Protein AF-A0A3D5SEE6-F1 (afdb_monomer_lite)

pLDDT: mean 94.97, std 5.12, range [56.97, 98.62]

Sequence (106 aa):
SLAEPMKAAISRLQIPIIKVAMQDASFFSEQAHPARRLLNEMTTAALGWIAEDNYQNDSLYQCVCATVERVSNEFVDDTQLFSNVLADFISFVDYEKKRADLREKR

Foldseek 3Di:
DFDPLLVVLLVLCPVLLVVCVVQPVVSVVPPVQLSVLQSVLSVVLRVPPDDDPPCVPPPSSVLSNVLSVCSNPVPDRDSVSSVVSSVVNVVSSVVVVVVVVVVVVD

Structure (mmCIF, N/CA/C/O backbone):
data_AF-A0A3D5SEE6-F1
#
_entry.id   AF-A0A3D5SEE6-F1
#
loop_
_atom_site.group_PDB
_atom_site.id
_atom_site.type_symbol
_atom_site.label_atom_id
_atom_site.label_alt_id
_atom_site.label_comp_id
_atom_site.label_asym_id
_atom_site.label_entity_id
_atom_site.label_seq_id
_atom_site.pdbx_PDB_ins_code
_atom_site.Cartn_x
_atom_site.Cartn_y
_atom_site.Cartn_z
_atom_site.occupancy
_atom_site.B_iso_or_equiv
_atom_site.auth_seq_id
_atom_site.auth_comp_id
_atom_site.auth_asym_id
_atom_site.auth_atom_id
_atom_site.pdbx_PDB_model_num
ATOM 1 N N . SER A 1 1 ? 13.218 -12.951 -1.397 1.00 86.56 1 SER A N 1
ATOM 2 C CA . SER A 1 1 ? 13.147 -11.781 -0.493 1.00 86.56 1 SER A CA 1
ATOM 3 C C . SER A 1 1 ? 12.717 -10.570 -1.303 1.00 86.56 1 SER A C 1
ATOM 5 O O . SER A 1 1 ? 12.793 -10.630 -2.523 1.00 86.56 1 SER A O 1
ATOM 7 N N . LEU A 1 2 ? 12.238 -9.505 -0.657 1.00 94.44 2 LEU A N 1
ATOM 8 C CA . LEU A 1 2 ? 11.949 -8.243 -1.349 1.00 94.44 2 LEU A CA 1
ATOM 9 C C . LEU A 1 2 ? 13.253 -7.549 -1.758 1.00 94.44 2 LEU A C 1
ATOM 11 O O . LEU A 1 2 ? 14.227 -7.601 -1.003 1.00 94.44 2 LEU A O 1
ATOM 15 N N . ALA A 1 3 ? 13.252 -6.872 -2.907 1.00 97.25 3 ALA A N 1
ATOM 16 C CA . ALA A 1 3 ? 14.326 -5.953 -3.271 1.00 97.25 3 ALA A CA 1
ATOM 17 C C . ALA A 1 3 ? 14.402 -4.787 -2.270 1.00 97.25 3 ALA A C 1
ATOM 19 O O . ALA A 1 3 ? 13.377 -4.331 -1.753 1.00 97.25 3 ALA A O 1
ATOM 20 N N . GLU A 1 4 ? 15.608 -4.279 -2.012 1.00 97.38 4 GLU A N 1
ATOM 21 C CA . GLU A 1 4 ? 15.832 -3.251 -0.986 1.00 97.38 4 GLU A CA 1
ATOM 22 C C . GLU A 1 4 ? 15.004 -1.963 -1.188 1.00 97.38 4 GLU A C 1
ATOM 24 O O . GLU A 1 4 ? 14.442 -1.493 -0.197 1.00 97.38 4 GLU A O 1
ATOM 29 N N . PRO A 1 5 ? 14.795 -1.426 -2.412 1.00 97.94 5 PRO A N 1
ATOM 30 C CA . PRO A 1 5 ? 13.925 -0.260 -2.599 1.00 97.94 5 PRO A CA 1
ATOM 31 C C . PRO A 1 5 ? 12.471 -0.507 -2.173 1.00 97.94 5 PRO A C 1
ATOM 33 O O . PRO A 1 5 ? 11.879 0.325 -1.482 1.00 97.94 5 PRO A O 1
ATOM 36 N N . MET A 1 6 ? 11.911 -1.668 -2.530 1.00 98.19 6 MET A N 1
ATOM 37 C CA . MET A 1 6 ? 10.548 -2.062 -2.152 1.00 98.19 6 MET A CA 1
ATOM 38 C C . MET A 1 6 ? 10.430 -2.272 -0.646 1.00 98.19 6 MET A C 1
ATOM 40 O O . MET A 1 6 ? 9.507 -1.774 -0.004 1.00 98.19 6 MET A O 1
ATOM 44 N N . LYS A 1 7 ? 11.405 -2.967 -0.057 1.00 98.00 7 LYS A N 1
ATOM 45 C CA . LYS A 1 7 ? 11.469 -3.203 1.385 1.00 98.00 7 LYS A CA 1
ATOM 46 C C . LYS A 1 7 ? 11.546 -1.891 2.167 1.00 98.00 7 LYS A C 1
ATOM 48 O O . LYS A 1 7 ? 10.814 -1.724 3.140 1.00 98.00 7 LYS A O 1
ATOM 53 N N . ALA A 1 8 ? 12.378 -0.948 1.722 1.00 97.81 8 ALA A N 1
ATOM 54 C CA . ALA A 1 8 ? 12.491 0.372 2.329 1.00 97.81 8 ALA A CA 1
ATOM 55 C C . ALA A 1 8 ? 11.175 1.159 2.223 1.00 97.81 8 ALA A C 1
ATOM 57 O O . ALA A 1 8 ? 10.747 1.751 3.212 1.00 97.81 8 ALA A O 1
ATOM 58 N N . ALA A 1 9 ? 10.495 1.120 1.071 1.00 97.88 9 ALA A N 1
ATOM 59 C CA . ALA A 1 9 ? 9.179 1.734 0.903 1.00 97.88 9 ALA A CA 1
ATOM 60 C C . ALA A 1 9 ? 8.148 1.152 1.877 1.00 97.88 9 ALA A C 1
ATOM 62 O O . ALA A 1 9 ? 7.605 1.884 2.701 1.00 97.88 9 ALA A O 1
ATOM 63 N N . ILE A 1 10 ? 7.957 -0.166 1.858 1.00 98.06 10 ILE A N 1
ATOM 64 C CA . ILE A 1 10 ? 6.943 -0.853 2.667 1.00 98.06 10 ILE A CA 1
ATOM 65 C C . ILE A 1 10 ? 7.227 -0.717 4.171 1.00 98.06 10 ILE A C 1
ATOM 67 O O . ILE A 1 10 ? 6.296 -0.559 4.959 1.00 98.06 10 ILE A O 1
ATOM 71 N N . SER A 1 11 ? 8.497 -0.701 4.596 1.00 97.25 11 SER A N 1
ATOM 72 C CA . SER A 1 11 ? 8.853 -0.564 6.019 1.00 97.25 11 SER A CA 1
ATOM 73 C C . SER A 1 11 ? 8.361 0.735 6.668 1.00 97.25 11 SER A C 1
ATOM 75 O O . SER A 1 11 ? 8.154 0.764 7.880 1.00 97.25 11 SER A O 1
ATOM 77 N N . ARG A 1 12 ? 8.091 1.787 5.883 1.00 96.75 12 ARG A N 1
ATOM 78 C CA . ARG A 1 12 ? 7.545 3.051 6.403 1.00 96.75 12 ARG A CA 1
ATOM 79 C C . ARG A 1 12 ? 6.123 2.898 6.951 1.00 96.75 12 ARG A C 1
ATOM 81 O O . ARG A 1 12 ? 5.727 3.680 7.807 1.00 96.75 12 ARG A O 1
ATOM 88 N N . LEU A 1 13 ? 5.392 1.851 6.553 1.00 96.94 13 LEU A N 1
ATOM 89 C CA . LEU A 1 13 ? 4.078 1.533 7.120 1.00 96.94 13 LEU A CA 1
ATOM 90 C C . LEU A 1 13 ? 4.140 0.986 8.548 1.00 96.94 13 LEU A C 1
ATOM 92 O O . LEU A 1 13 ? 3.103 0.945 9.199 1.00 96.94 13 LEU A O 1
ATOM 96 N N . GLN A 1 14 ? 5.303 0.586 9.074 1.00 96.06 14 GLN A N 1
ATOM 97 C CA . GLN A 1 14 ? 5.388 0.002 10.421 1.00 96.06 14 GLN A CA 1
ATOM 98 C C . GLN A 1 14 ? 4.766 0.904 11.494 1.00 96.06 14 GLN A C 1
ATOM 100 O O . GLN A 1 14 ? 3.990 0.423 12.316 1.00 96.06 14 GLN A O 1
ATOM 105 N N . ILE A 1 15 ? 5.055 2.209 11.455 1.00 95.19 15 ILE A N 1
ATOM 106 C CA . ILE A 1 15 ? 4.494 3.171 12.412 1.00 95.19 15 ILE A CA 1
ATOM 107 C C . ILE A 1 15 ? 2.964 3.286 12.241 1.00 95.19 15 ILE A C 1
ATOM 109 O O . ILE A 1 15 ? 2.262 3.055 13.229 1.00 95.19 15 ILE A O 1
ATOM 113 N N . PRO A 1 16 ? 2.411 3.552 11.035 1.00 95.88 16 PRO A N 1
ATOM 114 C CA . PRO A 1 16 ? 0.964 3.518 10.804 1.00 95.88 16 PRO A CA 1
ATOM 115 C C . PRO A 1 16 ? 0.276 2.216 11.235 1.00 95.88 16 PRO A C 1
ATOM 117 O O . PRO A 1 16 ? -0.798 2.261 11.828 1.00 95.88 16 PRO A O 1
ATOM 120 N N . ILE A 1 17 ? 0.895 1.059 10.980 1.00 95.62 17 ILE A N 1
ATOM 121 C CA . ILE A 1 17 ? 0.341 -0.254 11.335 1.00 95.62 17 ILE A CA 1
ATOM 122 C C . ILE A 1 17 ? 0.282 -0.445 12.853 1.00 95.62 17 ILE A C 1
ATOM 124 O O . ILE A 1 17 ? -0.729 -0.908 13.377 1.00 95.62 17 ILE A O 1
ATOM 128 N N . ILE A 1 18 ? 1.338 -0.070 13.578 1.00 95.75 18 ILE A N 1
ATOM 129 C CA . ILE A 1 18 ? 1.329 -0.126 15.046 1.00 95.75 18 ILE A CA 1
ATOM 130 C C . ILE A 1 18 ? 0.266 0.829 15.595 1.00 95.75 18 ILE A C 1
ATOM 132 O O . ILE A 1 18 ? -0.490 0.459 16.490 1.00 95.75 18 ILE A O 1
ATOM 136 N N . LYS A 1 19 ? 0.165 2.034 15.028 1.00 95.44 19 LYS A N 1
ATOM 137 C CA . LYS A 1 19 ? -0.814 3.035 15.453 1.00 95.44 19 LYS A CA 1
ATOM 138 C C . LYS A 1 19 ? -2.256 2.548 15.270 1.00 95.44 19 LYS A C 1
ATOM 140 O O . LYS A 1 19 ? -3.021 2.614 16.227 1.00 95.44 19 LYS A O 1
ATOM 145 N N . VAL A 1 20 ? -2.621 1.989 14.111 1.00 95.88 20 VAL A N 1
ATOM 146 C CA . VAL A 1 20 ? -3.977 1.438 13.914 1.00 95.88 20 VAL A CA 1
ATOM 147 C C . VAL A 1 20 ? -4.241 0.244 14.826 1.00 95.88 20 VAL A C 1
ATOM 149 O O . VAL A 1 20 ? -5.326 0.143 15.380 1.00 95.88 20 VAL A O 1
ATOM 152 N N . ALA A 1 21 ? -3.242 -0.608 15.078 1.00 94.81 21 ALA A N 1
ATOM 153 C CA . ALA A 1 21 ? -3.382 -1.718 16.018 1.00 94.81 21 ALA A CA 1
ATOM 154 C C . ALA A 1 21 ? -3.671 -1.251 17.457 1.00 94.81 21 ALA A C 1
ATOM 156 O O . ALA A 1 21 ? -4.318 -1.962 18.218 1.00 94.81 21 ALA A O 1
ATOM 157 N N . MET A 1 22 ? -3.203 -0.059 17.839 1.00 94.50 22 MET A N 1
ATOM 158 C CA . MET A 1 22 ? -3.504 0.545 19.140 1.00 94.50 22 MET A CA 1
ATOM 159 C C . MET A 1 22 ? -4.886 1.213 19.194 1.00 94.50 22 MET A C 1
ATOM 161 O O . MET A 1 22 ? -5.447 1.332 20.281 1.00 94.50 22 MET A O 1
ATOM 165 N N . GLN A 1 23 ? -5.410 1.678 18.057 1.00 93.38 23 GLN A N 1
ATOM 166 C CA . GLN A 1 23 ? -6.653 2.458 17.970 1.00 93.38 23 GLN A CA 1
ATOM 167 C C . GLN A 1 23 ? -7.880 1.606 17.617 1.00 93.38 23 GLN A C 1
ATOM 169 O O . GLN A 1 23 ? -8.989 1.929 18.034 1.00 93.38 23 GLN A O 1
ATOM 174 N N . ASP A 1 24 ? -7.686 0.513 16.881 1.00 94.06 24 ASP A N 1
ATOM 175 C CA . ASP A 1 24 ? -8.750 -0.343 16.372 1.00 94.06 24 ASP A CA 1
ATOM 176 C C . ASP A 1 24 ? -8.626 -1.761 16.938 1.00 94.06 24 ASP A C 1
ATOM 178 O O . ASP A 1 24 ? -7.763 -2.546 16.543 1.00 94.06 24 ASP A O 1
ATOM 182 N N . ALA A 1 25 ? -9.522 -2.119 17.860 1.00 91.69 25 ALA A N 1
ATOM 183 C CA . ALA A 1 25 ? -9.540 -3.452 18.459 1.00 91.69 25 ALA A CA 1
ATOM 184 C C . ALA A 1 25 ? -9.797 -4.564 17.424 1.00 91.69 25 ALA A C 1
ATOM 186 O O . ALA A 1 25 ? -9.351 -5.701 17.618 1.00 91.69 25 ALA A O 1
ATOM 187 N N . SER A 1 26 ? -10.476 -4.243 16.314 1.00 94.06 26 SER A N 1
ATOM 188 C CA . SER A 1 26 ? -10.732 -5.193 15.230 1.00 94.06 26 SER A CA 1
ATOM 189 C C . SER A 1 26 ? -9.451 -5.593 14.495 1.00 94.06 26 SER A C 1
ATOM 191 O O . SER A 1 26 ? -9.384 -6.684 13.926 1.00 94.06 26 SER A O 1
ATOM 193 N N . PHE A 1 27 ? -8.378 -4.795 14.596 1.00 95.19 27 PHE A N 1
ATOM 194 C CA . PHE A 1 27 ? -7.075 -5.119 14.019 1.00 95.19 27 PHE A CA 1
ATOM 195 C C . PHE A 1 27 ? -6.579 -6.503 14.437 1.00 95.19 27 PHE A C 1
ATOM 197 O O . PHE A 1 27 ? -5.950 -7.189 13.634 1.00 95.19 27 PHE A O 1
ATOM 204 N N . PHE A 1 28 ? -6.851 -6.938 15.671 1.00 92.62 28 PHE A N 1
ATOM 205 C CA . PHE A 1 28 ? -6.419 -8.249 16.151 1.00 92.62 28 PHE A CA 1
ATOM 206 C C . PHE A 1 28 ? -7.429 -9.352 15.827 1.00 92.62 28 PHE A C 1
ATOM 208 O O . PHE A 1 28 ? -7.016 -10.436 15.405 1.00 92.62 28 PHE A O 1
ATOM 215 N N . SER A 1 29 ? -8.730 -9.083 15.959 1.00 93.56 29 SER A N 1
ATOM 216 C CA . SER A 1 29 ? -9.788 -10.089 15.798 1.00 93.56 29 SER A CA 1
ATOM 217 C C . SER A 1 29 ? -10.186 -10.354 14.341 1.00 93.56 29 SER A C 1
ATOM 219 O O . SER A 1 29 ? -10.469 -11.498 13.989 1.00 93.56 29 SER A O 1
ATOM 221 N N . GLU A 1 30 ? -10.165 -9.350 13.464 1.00 94.00 30 GLU A N 1
ATOM 222 C CA . GLU A 1 30 ? -10.614 -9.478 12.074 1.00 94.00 30 GLU A CA 1
ATOM 223 C C . GLU A 1 30 ? -9.475 -9.865 11.141 1.00 94.00 30 GLU A C 1
ATOM 225 O O . GLU A 1 30 ? -8.722 -9.007 10.676 1.00 94.00 30 GLU A O 1
ATOM 230 N N . GLN A 1 31 ? -9.330 -11.152 10.822 1.00 87.38 31 GLN A N 1
ATOM 231 C CA . GLN A 1 31 ? -8.222 -11.649 9.989 1.00 87.38 31 GLN A CA 1
ATOM 232 C C . GLN A 1 31 ? -8.063 -10.896 8.650 1.00 87.38 31 GLN A C 1
ATOM 234 O O . GLN A 1 31 ? -6.947 -10.751 8.153 1.00 87.38 31 GLN A O 1
ATOM 239 N N . ALA A 1 32 ? -9.162 -10.361 8.111 1.00 94.00 32 ALA A N 1
ATOM 240 C CA . ALA A 1 32 ? -9.217 -9.568 6.886 1.00 94.00 32 ALA A CA 1
ATOM 241 C C . ALA A 1 32 ? -9.147 -8.039 7.106 1.00 94.00 32 ALA A C 1
ATOM 243 O O . ALA A 1 32 ? -9.532 -7.289 6.208 1.00 94.00 32 ALA A O 1
ATOM 244 N N . HIS A 1 33 ? -8.647 -7.568 8.254 1.00 97.69 33 HIS A N 1
ATOM 245 C CA . HIS A 1 33 ? -8.545 -6.140 8.564 1.00 97.69 33 HIS A CA 1
ATOM 246 C C . HIS A 1 33 ? -7.816 -5.370 7.439 1.00 97.69 33 HIS A C 1
ATOM 248 O O . HIS A 1 33 ? -6.714 -5.786 7.046 1.00 97.69 33 HIS A O 1
ATOM 254 N N . PRO A 1 34 ? -8.358 -4.240 6.943 1.00 97.31 34 PRO A N 1
ATOM 255 C CA . PRO A 1 34 ? -7.829 -3.524 5.778 1.00 97.31 34 PRO A CA 1
ATOM 256 C C . PRO A 1 34 ? -6.338 -3.187 5.866 1.00 97.31 34 PRO A C 1
ATOM 258 O O . PRO A 1 34 ? -5.602 -3.395 4.907 1.00 97.31 34 PRO A O 1
ATOM 261 N N . ALA A 1 35 ? -5.857 -2.763 7.039 1.00 96.81 35 ALA A N 1
ATOM 262 C CA . ALA A 1 35 ? -4.442 -2.451 7.245 1.00 96.81 35 ALA A CA 1
ATOM 263 C C . ALA A 1 35 ? -3.515 -3.675 7.084 1.00 96.81 35 ALA A C 1
ATOM 265 O O . ALA A 1 35 ? -2.456 -3.579 6.464 1.00 96.81 35 ALA A O 1
ATOM 266 N N . ARG A 1 36 ? -3.929 -4.847 7.596 1.00 97.12 36 ARG A N 1
ATOM 267 C CA . ARG A 1 36 ? -3.170 -6.102 7.444 1.00 97.12 36 ARG A CA 1
ATOM 268 C C . ARG A 1 36 ? -3.182 -6.566 5.995 1.00 97.12 36 ARG A C 1
ATOM 270 O O . ARG A 1 36 ? -2.153 -6.979 5.466 1.00 97.12 36 ARG A O 1
ATOM 277 N N . ARG A 1 37 ? -4.344 -6.457 5.346 1.00 97.75 37 ARG A N 1
ATOM 278 C CA . ARG A 1 37 ? -4.498 -6.783 3.929 1.00 97.75 37 ARG A CA 1
ATOM 279 C C . ARG A 1 37 ? -3.617 -5.902 3.054 1.00 97.75 37 ARG A C 1
ATOM 281 O O . ARG A 1 37 ? -2.884 -6.449 2.249 1.00 97.75 37 ARG A O 1
ATOM 288 N N . LEU A 1 38 ? -3.604 -4.586 3.260 1.00 98.06 38 LEU A N 1
ATOM 289 C CA . LEU A 1 38 ? -2.766 -3.664 2.488 1.00 98.06 38 LEU A CA 1
ATOM 290 C C . LEU A 1 38 ? -1.283 -4.048 2.538 1.00 98.06 38 LEU A C 1
ATOM 292 O O . LEU A 1 38 ? -0.644 -4.159 1.494 1.00 98.06 38 LEU A O 1
ATOM 296 N N . LEU A 1 39 ? -0.752 -4.316 3.735 1.00 97.06 39 LEU A N 1
ATOM 297 C CA . LEU A 1 39 ? 0.638 -4.748 3.901 1.00 97.06 39 LEU A CA 1
ATOM 298 C C . LEU A 1 39 ? 0.930 -6.064 3.156 1.00 97.06 39 LEU A C 1
ATOM 300 O O . LEU A 1 39 ? 1.971 -6.195 2.505 1.00 97.06 39 LEU A O 1
ATOM 304 N N . ASN A 1 40 ? 0.009 -7.027 3.236 1.00 96.7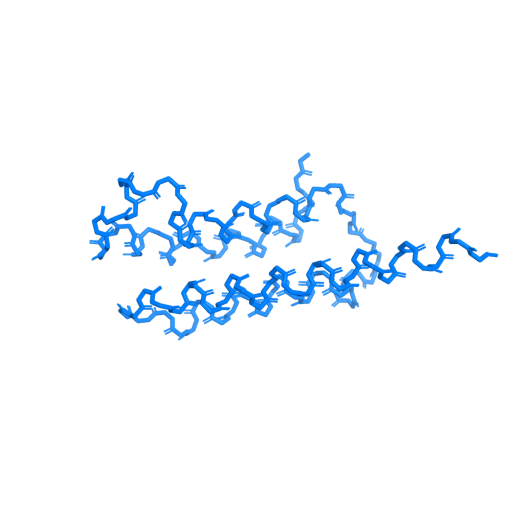5 40 ASN A N 1
ATOM 305 C CA . ASN A 1 40 ? 0.139 -8.319 2.564 1.00 96.75 40 ASN A CA 1
ATOM 306 C C . ASN A 1 40 ? 0.070 -8.187 1.038 1.00 96.75 40 ASN A C 1
ATOM 308 O O . ASN A 1 40 ? 0.894 -8.789 0.350 1.00 96.75 40 ASN A O 1
ATOM 312 N N . GLU A 1 41 ? -0.865 -7.395 0.510 1.00 97.81 41 GLU A N 1
ATOM 313 C CA . GLU A 1 41 ? -1.007 -7.159 -0.931 1.00 97.81 41 GLU A CA 1
ATOM 314 C C . GLU A 1 41 ? 0.230 -6.448 -1.494 1.00 97.81 41 GLU A C 1
ATOM 316 O O . GLU A 1 41 ? 0.777 -6.890 -2.502 1.00 97.81 41 GLU A O 1
ATOM 321 N N . MET A 1 42 ? 0.749 -5.416 -0.812 1.00 97.88 42 MET A N 1
ATOM 322 C CA . MET A 1 42 ? 1.997 -4.750 -1.216 1.00 97.88 42 MET A CA 1
ATOM 323 C C . MET A 1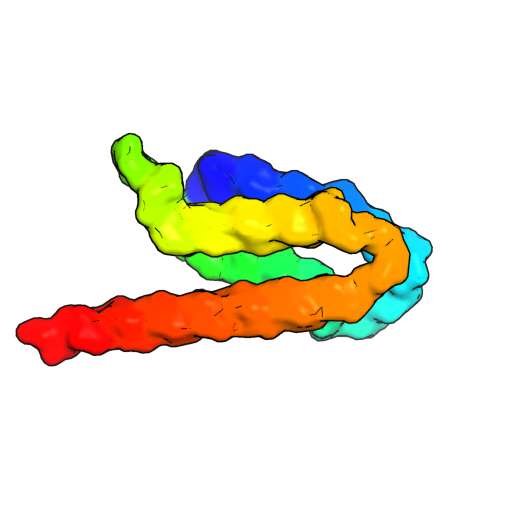 42 ? 3.184 -5.706 -1.223 1.00 97.88 42 MET A C 1
ATOM 325 O O . MET A 1 42 ? 3.962 -5.732 -2.175 1.00 97.88 42 MET A O 1
ATOM 329 N N . THR A 1 43 ? 3.323 -6.503 -0.161 1.00 97.12 43 THR A N 1
ATOM 330 C CA . THR A 1 43 ? 4.410 -7.479 -0.055 1.00 97.12 43 THR A CA 1
ATOM 331 C C . THR A 1 43 ? 4.312 -8.499 -1.180 1.00 97.12 43 THR A C 1
ATOM 333 O O . THR A 1 43 ? 5.313 -8.769 -1.832 1.00 97.12 43 THR A O 1
ATOM 336 N N . THR A 1 44 ? 3.111 -9.019 -1.439 1.00 97.19 44 THR A N 1
ATOM 337 C CA . THR A 1 44 ? 2.854 -10.013 -2.486 1.00 97.19 44 THR A CA 1
ATOM 338 C C . THR A 1 44 ? 3.128 -9.448 -3.875 1.00 97.19 44 THR A C 1
ATOM 340 O O . THR A 1 44 ? 3.803 -10.101 -4.662 1.00 97.19 44 THR A O 1
ATOM 343 N N . ALA A 1 45 ? 2.668 -8.228 -4.168 1.00 96.69 45 ALA A N 1
ATOM 344 C CA . ALA A 1 45 ? 2.922 -7.568 -5.446 1.00 96.69 45 ALA A CA 1
ATOM 345 C C . ALA A 1 45 ? 4.419 -7.291 -5.673 1.00 96.69 45 ALA A C 1
ATOM 347 O O . ALA A 1 45 ? 4.897 -7.391 -6.798 1.00 96.69 45 ALA A O 1
ATOM 348 N N . ALA A 1 46 ? 5.168 -6.986 -4.610 1.00 96.88 46 ALA A N 1
ATOM 349 C CA . ALA A 1 46 ? 6.606 -6.736 -4.676 1.00 96.88 46 ALA A CA 1
ATOM 350 C C . ALA A 1 46 ? 7.467 -8.018 -4.688 1.00 96.88 46 ALA A C 1
ATOM 352 O O . ALA A 1 46 ? 8.692 -7.933 -4.836 1.00 96.88 46 ALA A O 1
ATOM 353 N N . LEU A 1 47 ? 6.880 -9.211 -4.520 1.00 96.06 47 LEU A N 1
ATOM 354 C CA . LEU A 1 47 ? 7.623 -10.468 -4.637 1.00 96.06 47 LEU A CA 1
ATOM 355 C C . LEU A 1 47 ? 8.073 -10.684 -6.083 1.00 96.06 47 LEU A C 1
ATOM 357 O O . LEU A 1 47 ? 7.281 -10.623 -7.014 1.00 96.06 47 LEU A O 1
ATOM 361 N N . GLY A 1 48 ? 9.361 -10.979 -6.263 1.00 93.38 48 GLY A N 1
ATOM 362 C CA . GLY A 1 48 ? 9.946 -11.191 -7.589 1.00 93.38 48 GLY A CA 1
ATOM 363 C C . GLY A 1 48 ? 10.247 -9.903 -8.356 1.00 93.38 48 GLY A C 1
ATOM 364 O O . GLY A 1 48 ? 10.867 -9.980 -9.411 1.00 93.38 48 GLY A O 1
ATOM 365 N N . TRP A 1 49 ? 9.886 -8.733 -7.819 1.00 96.62 49 TRP A N 1
ATOM 366 C CA . TRP A 1 49 ? 10.291 -7.451 -8.384 1.00 96.62 49 TRP A CA 1
ATOM 367 C C . TRP A 1 49 ? 11.801 -7.240 -8.212 1.00 96.62 49 TRP A C 1
ATOM 369 O O . TRP A 1 49 ? 12.356 -7.472 -7.131 1.00 96.62 49 TRP A O 1
ATOM 379 N N . ILE A 1 50 ? 12.464 -6.792 -9.279 1.00 95.69 50 ILE A N 1
ATOM 380 C CA . ILE A 1 50 ? 13.912 -6.570 -9.339 1.00 95.69 50 ILE A CA 1
ATOM 381 C C . ILE A 1 50 ? 14.163 -5.081 -9.575 1.00 95.69 50 ILE A C 1
ATOM 383 O O . ILE A 1 50 ? 13.502 -4.454 -10.396 1.00 95.69 50 ILE A O 1
ATOM 387 N N . ALA A 1 51 ? 15.132 -4.514 -8.856 1.00 95.50 51 ALA A N 1
ATOM 388 C CA . ALA A 1 51 ? 15.542 -3.130 -9.057 1.00 95.50 51 ALA A CA 1
ATOM 389 C C . ALA A 1 51 ? 16.467 -3.022 -10.281 1.00 95.50 51 ALA A C 1
ATOM 391 O O . ALA A 1 51 ? 17.646 -3.359 -10.191 1.00 95.50 51 ALA A O 1
ATOM 392 N N . GLU A 1 52 ? 15.932 -2.558 -11.408 1.00 94.62 52 GLU A N 1
ATOM 393 C CA . GLU A 1 52 ? 16.712 -2.178 -12.596 1.00 94.62 52 GLU A CA 1
ATOM 394 C C . GLU A 1 52 ? 17.268 -0.746 -12.475 1.00 94.62 52 GLU A C 1
ATOM 396 O O . GLU A 1 52 ? 16.818 0.023 -11.629 1.00 94.62 52 GLU A O 1
ATOM 401 N N . ASP A 1 53 ? 18.205 -0.339 -13.339 1.00 91.81 53 ASP A N 1
ATOM 402 C CA . ASP A 1 53 ? 18.903 0.963 -13.252 1.00 91.81 53 ASP A CA 1
ATOM 403 C C . ASP A 1 53 ? 17.973 2.199 -13.240 1.00 91.81 53 ASP A C 1
ATOM 405 O O . ASP A 1 53 ? 18.372 3.267 -12.778 1.00 91.81 53 ASP A O 1
ATOM 409 N N . ASN A 1 54 ? 16.725 2.061 -13.703 1.00 94.38 54 ASN A N 1
ATOM 410 C CA . ASN A 1 54 ? 15.711 3.121 -13.737 1.00 94.38 54 ASN A CA 1
ATOM 411 C C . ASN A 1 54 ? 14.429 2.757 -12.961 1.00 94.38 54 ASN A C 1
ATOM 413 O O . ASN A 1 54 ? 13.323 3.169 -13.323 1.00 94.38 54 ASN A O 1
ATOM 417 N N . TYR A 1 55 ? 14.560 1.957 -11.899 1.00 96.69 55 TYR A N 1
ATOM 418 C CA . TYR A 1 55 ? 13.423 1.446 -11.132 1.00 96.69 55 TYR A CA 1
ATOM 419 C C . TYR A 1 55 ? 12.517 2.536 -10.536 1.00 96.69 55 TYR A C 1
ATOM 421 O O . TYR A 1 55 ? 11.363 2.265 -10.222 1.00 96.69 55 TYR A O 1
ATOM 429 N N . GLN A 1 56 ? 12.995 3.774 -10.363 1.00 97.06 56 GLN A N 1
ATOM 430 C CA . GLN A 1 56 ? 12.169 4.868 -9.835 1.00 97.06 56 GLN A CA 1
ATOM 431 C C . GLN A 1 56 ? 11.014 5.248 -10.779 1.00 97.06 56 GLN A C 1
ATOM 433 O O . GLN A 1 56 ? 10.042 5.870 -10.348 1.00 97.06 56 GLN A O 1
ATOM 438 N N . ASN A 1 57 ? 11.120 4.876 -12.058 1.00 96.50 57 ASN A N 1
ATOM 439 C CA . ASN A 1 57 ? 10.082 5.060 -13.070 1.00 96.50 57 ASN A CA 1
ATOM 440 C C . ASN A 1 57 ? 9.189 3.823 -13.256 1.00 96.50 57 ASN A C 1
ATOM 442 O O . ASN A 1 57 ? 8.275 3.852 -14.078 1.00 96.50 57 ASN A O 1
ATOM 446 N N . ASP A 1 58 ? 9.444 2.748 -12.509 1.00 96.81 58 ASP A N 1
ATOM 447 C CA . ASP A 1 58 ? 8.596 1.562 -12.512 1.00 96.81 58 ASP A CA 1
ATOM 448 C C . ASP A 1 58 ? 7.222 1.874 -11.900 1.00 96.81 58 ASP A C 1
ATOM 450 O O . ASP A 1 58 ? 7.115 2.484 -10.829 1.00 96.81 58 ASP A O 1
ATOM 454 N N . SER A 1 59 ? 6.159 1.448 -12.585 1.00 96.75 59 SER A N 1
ATOM 455 C CA . SER A 1 59 ? 4.777 1.766 -12.211 1.00 96.75 59 SER A CA 1
ATOM 456 C C . SER A 1 59 ? 4.408 1.189 -10.844 1.00 96.75 59 SER A C 1
ATOM 458 O O . SER A 1 59 ? 3.765 1.871 -10.041 1.00 96.75 59 SER A O 1
ATOM 460 N N . LEU A 1 60 ? 4.837 -0.043 -10.548 1.00 97.56 60 LEU A N 1
ATOM 461 C CA . LEU A 1 60 ? 4.569 -0.683 -9.265 1.00 97.56 60 LEU A CA 1
ATOM 462 C C . LEU A 1 60 ? 5.326 0.021 -8.138 1.00 97.56 60 LEU A C 1
ATOM 464 O O . LEU A 1 60 ? 4.733 0.292 -7.093 1.00 97.56 60 LEU A O 1
ATOM 468 N N . TYR A 1 61 ? 6.601 0.362 -8.343 1.00 98.31 61 TYR A N 1
ATOM 469 C CA . TYR A 1 61 ? 7.383 1.097 -7.344 1.00 98.31 61 TYR A CA 1
ATOM 470 C C . TYR A 1 61 ? 6.746 2.446 -6.990 1.00 98.31 61 TYR A C 1
ATOM 472 O O . TYR A 1 61 ? 6.580 2.764 -5.808 1.00 98.31 61 TYR A O 1
ATOM 480 N N . GLN A 1 62 ? 6.333 3.215 -8.001 1.00 98.38 62 GLN A N 1
ATOM 481 C CA . GLN A 1 62 ? 5.648 4.493 -7.803 1.00 98.38 62 GLN A CA 1
ATOM 482 C C . GLN A 1 62 ? 4.314 4.323 -7.073 1.00 98.38 62 GLN A C 1
ATOM 484 O O . GLN A 1 62 ? 4.034 5.072 -6.137 1.00 98.38 62 GLN A O 1
ATOM 489 N N . CYS A 1 63 ? 3.520 3.314 -7.446 1.00 98.38 63 CYS A N 1
ATOM 490 C CA . CYS A 1 63 ? 2.263 3.012 -6.769 1.00 98.38 63 CYS A CA 1
ATOM 491 C C . CYS A 1 63 ? 2.488 2.676 -5.290 1.00 98.38 63 CYS A C 1
ATOM 493 O O . CYS A 1 63 ? 1.829 3.258 -4.428 1.00 98.38 63 CYS A O 1
ATOM 495 N N . VAL A 1 64 ? 3.446 1.798 -4.972 1.00 98.44 64 VAL A N 1
ATOM 496 C CA . VAL A 1 64 ? 3.782 1.456 -3.581 1.00 98.44 64 VAL A CA 1
ATOM 497 C C . VAL A 1 64 ? 4.190 2.711 -2.811 1.00 98.44 64 VAL A C 1
ATOM 499 O O . VAL A 1 64 ? 3.651 2.955 -1.734 1.00 98.44 64 VAL A O 1
ATOM 502 N N . CYS A 1 65 ? 5.078 3.541 -3.363 1.00 98.44 65 CYS A N 1
ATOM 503 C CA . CYS A 1 65 ? 5.527 4.763 -2.695 1.00 98.44 65 CYS A CA 1
ATOM 504 C C . CYS A 1 65 ? 4.373 5.738 -2.431 1.00 98.44 65 CYS A C 1
ATOM 506 O O . CYS A 1 65 ? 4.216 6.178 -1.295 1.00 98.44 65 CYS A O 1
ATOM 508 N N . ALA A 1 66 ? 3.529 6.005 -3.429 1.00 98.38 66 ALA A N 1
ATOM 509 C CA . ALA A 1 66 ? 2.373 6.889 -3.286 1.00 98.38 66 ALA A CA 1
ATOM 510 C C . ALA A 1 66 ? 1.360 6.355 -2.259 1.00 98.38 66 ALA A C 1
ATOM 512 O O . ALA A 1 66 ? 0.826 7.103 -1.444 1.00 98.38 66 ALA A O 1
ATOM 513 N N . THR A 1 67 ? 1.129 5.042 -2.256 1.00 98.31 67 THR A N 1
ATOM 514 C CA . THR A 1 67 ? 0.212 4.382 -1.320 1.00 98.31 67 THR A CA 1
ATOM 515 C C . THR A 1 67 ? 0.733 4.482 0.119 1.00 98.31 67 THR A C 1
ATOM 517 O O . THR A 1 67 ? -0.014 4.820 1.037 1.00 98.31 67 THR A O 1
ATOM 520 N N . VAL A 1 68 ? 2.033 4.241 0.322 1.00 98.12 68 VAL A N 1
ATOM 521 C CA . VAL A 1 68 ? 2.705 4.381 1.622 1.00 98.12 68 VAL A CA 1
ATOM 522 C C . VAL A 1 68 ? 2.697 5.831 2.103 1.00 98.12 68 VAL A C 1
ATOM 524 O O . VAL A 1 68 ? 2.428 6.083 3.278 1.00 98.12 68 VAL A O 1
ATOM 527 N N . GLU A 1 69 ? 2.996 6.778 1.216 1.00 97.69 69 GLU A N 1
ATOM 528 C CA . GLU A 1 69 ? 3.007 8.207 1.522 1.00 97.69 69 GLU A CA 1
ATOM 529 C C . GLU A 1 69 ? 1.618 8.689 1.940 1.00 97.69 69 GLU A C 1
ATOM 531 O O . GLU A 1 69 ? 1.485 9.336 2.978 1.00 97.69 69 GLU A O 1
ATOM 536 N N . ARG A 1 70 ? 0.574 8.287 1.208 1.00 97.69 70 ARG A N 1
ATOM 537 C CA . ARG A 1 70 ? -0.814 8.604 1.545 1.00 97.69 70 ARG A CA 1
ATOM 538 C C . ARG A 1 70 ? -1.184 8.127 2.945 1.00 97.69 70 ARG A C 1
ATOM 540 O O . ARG A 1 70 ? -1.667 8.915 3.749 1.00 97.69 70 ARG A O 1
ATOM 547 N N . VAL A 1 71 ? -0.903 6.864 3.274 1.00 97.75 71 VAL A N 1
ATOM 548 C CA . VAL A 1 71 ? -1.158 6.343 4.628 1.00 97.75 71 VAL A CA 1
ATOM 549 C C . VAL A 1 71 ? -0.344 7.106 5.670 1.00 97.75 71 VAL A C 1
ATOM 551 O O . VAL A 1 71 ? -0.872 7.459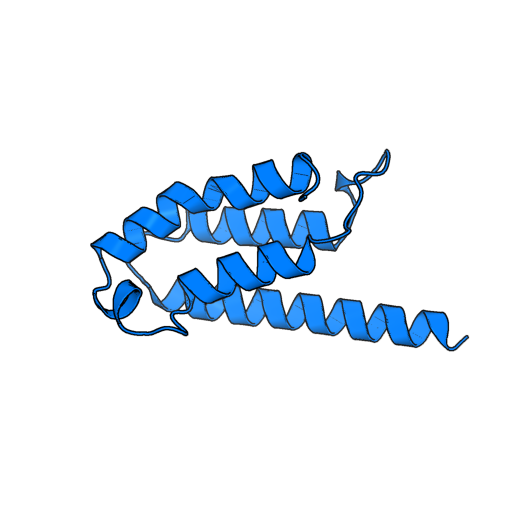 6.716 1.00 97.75 71 VAL A O 1
ATOM 554 N N . SER A 1 72 ? 0.929 7.386 5.398 1.00 95.25 72 SER A N 1
ATOM 555 C CA . SER A 1 72 ? 1.815 8.049 6.363 1.00 95.25 72 SER A CA 1
ATOM 556 C C . SER A 1 72 ? 1.397 9.493 6.657 1.00 95.25 72 SER A C 1
ATOM 558 O O . SER A 1 72 ? 1.547 9.945 7.790 1.00 95.25 72 SER A O 1
ATOM 560 N N . ASN A 1 73 ? 0.866 10.200 5.657 1.00 94.88 73 ASN A N 1
ATOM 561 C CA . ASN A 1 73 ? 0.507 11.613 5.760 1.00 94.88 73 ASN A CA 1
ATOM 562 C C . ASN A 1 73 ? -0.951 11.833 6.190 1.00 94.88 73 ASN A C 1
ATOM 564 O O . ASN A 1 73 ? -1.235 12.798 6.896 1.00 94.88 73 ASN A O 1
ATOM 568 N N . GLU A 1 74 ? -1.876 10.963 5.774 1.00 95.69 74 GLU A N 1
ATOM 569 C CA . GLU A 1 74 ? -3.315 11.138 6.017 1.00 95.69 74 GLU A CA 1
ATOM 570 C C . GLU A 1 74 ? -3.818 10.358 7.244 1.00 95.69 74 GLU A C 1
ATOM 572 O O . GLU A 1 74 ? -4.872 10.695 7.788 1.00 95.69 74 GLU A O 1
ATOM 577 N N . PHE A 1 75 ? -3.095 9.334 7.725 1.00 95.19 75 PHE A N 1
ATOM 578 C CA . PHE A 1 75 ? -3.572 8.514 8.843 1.00 95.19 75 PHE A CA 1
ATOM 579 C C . PHE A 1 75 ? -3.428 9.215 10.205 1.00 95.19 75 PHE A C 1
ATOM 581 O O . PHE A 1 75 ? -2.425 9.083 10.923 1.00 95.19 75 PHE A O 1
ATOM 588 N N . VAL A 1 76 ? -4.483 9.932 10.599 1.00 88.62 76 VAL A N 1
ATOM 589 C CA . VAL A 1 76 ? -4.627 10.508 11.942 1.00 88.62 76 VAL A CA 1
ATOM 590 C C . VAL A 1 76 ? -5.375 9.540 12.858 1.00 88.62 76 VAL A C 1
ATOM 592 O O . VAL A 1 76 ? -4.708 8.867 13.628 1.00 88.62 76 VAL A O 1
ATOM 595 N N . ASP A 1 77 ? -6.695 9.406 12.749 1.00 86.75 77 ASP A N 1
ATOM 596 C CA . ASP A 1 77 ? -7.484 8.471 13.579 1.00 86.75 77 ASP A CA 1
ATOM 597 C C . ASP A 1 77 ? -8.563 7.720 12.773 1.00 86.75 77 ASP A C 1
ATOM 599 O O . ASP A 1 77 ? -9.252 6.851 13.302 1.00 86.75 77 ASP A O 1
ATOM 603 N N . ASP A 1 78 ? -8.726 8.047 11.486 1.00 90.31 78 ASP A N 1
ATOM 604 C CA . ASP A 1 78 ? -9.734 7.433 10.624 1.00 90.31 78 ASP A CA 1
ATOM 605 C C . ASP A 1 78 ? -9.213 6.128 10.008 1.00 90.31 78 ASP A C 1
ATOM 607 O O . ASP A 1 78 ? -8.369 6.121 9.106 1.00 90.31 78 ASP A O 1
ATOM 611 N N . THR A 1 79 ? -9.739 5.003 10.489 1.00 88.69 79 THR A N 1
ATOM 612 C CA . THR A 1 79 ? -9.363 3.667 10.016 1.00 88.69 79 THR A CA 1
ATOM 613 C C . THR A 1 79 ? -9.950 3.336 8.642 1.00 88.69 79 THR A C 1
ATOM 615 O O . THR A 1 79 ? -9.417 2.459 7.953 1.00 88.69 79 THR A O 1
ATOM 618 N N . GLN A 1 80 ? -10.963 4.081 8.168 1.00 93.81 80 GLN A N 1
ATOM 619 C CA . GLN A 1 80 ? -11.527 3.912 6.822 1.00 93.81 80 GLN A CA 1
ATOM 620 C C . GLN A 1 80 ? -10.511 4.228 5.723 1.00 93.81 80 GLN A C 1
ATOM 622 O O . GLN A 1 80 ? -10.597 3.661 4.629 1.00 93.81 80 GLN A O 1
ATOM 627 N N . LEU A 1 81 ? -9.505 5.060 6.017 1.00 96.56 81 LEU A N 1
ATOM 628 C CA . LEU A 1 81 ? -8.408 5.351 5.099 1.00 96.56 81 LEU A CA 1
ATOM 629 C C . LEU A 1 81 ? -7.758 4.066 4.568 1.00 96.56 81 LEU A C 1
ATOM 631 O O . LEU A 1 81 ? -7.525 3.956 3.366 1.00 96.56 81 LEU A O 1
ATOM 635 N N . PHE A 1 82 ? -7.522 3.064 5.422 1.00 97.19 82 PHE A N 1
ATOM 636 C CA . PHE A 1 82 ? -6.905 1.807 4.991 1.00 97.19 82 PHE A CA 1
ATOM 637 C C . PHE A 1 82 ? -7.775 1.034 3.998 1.00 97.19 82 PHE A C 1
ATOM 639 O O . PHE A 1 82 ? -7.235 0.442 3.068 1.00 97.19 82 PHE A O 1
ATOM 646 N N . SER A 1 83 ? -9.100 1.050 4.158 1.00 97.19 83 SER A N 1
ATOM 647 C CA . SER A 1 83 ? -10.027 0.423 3.206 1.00 97.19 83 SER A CA 1
ATOM 648 C C . SER A 1 83 ? -9.979 1.103 1.841 1.00 97.19 83 SER A C 1
ATOM 650 O O . SER A 1 83 ? -9.911 0.418 0.821 1.00 97.19 83 SER A O 1
ATOM 652 N N . ASN A 1 84 ? -9.959 2.437 1.822 1.00 97.81 84 ASN A N 1
ATOM 653 C CA . ASN A 1 84 ? -9.903 3.221 0.588 1.00 97.81 84 ASN A CA 1
ATOM 654 C C . ASN A 1 84 ? -8.582 2.985 -0.150 1.00 97.81 84 ASN A C 1
ATOM 656 O O . ASN A 1 84 ? -8.565 2.617 -1.321 1.00 97.81 84 ASN A O 1
ATOM 660 N N . VAL A 1 85 ? -7.469 3.112 0.573 1.00 97.94 85 VAL A N 1
ATOM 661 C CA . VAL A 1 85 ? -6.124 2.905 0.032 1.00 97.94 85 VAL A CA 1
ATOM 662 C C . VAL A 1 85 ? -5.934 1.466 -0.464 1.00 97.94 85 VAL A C 1
ATOM 664 O O . VAL A 1 85 ? -5.325 1.249 -1.510 1.00 97.94 85 VAL A O 1
ATOM 667 N N . LEU A 1 86 ? -6.484 0.474 0.243 1.00 98.38 86 LEU A N 1
ATOM 668 C CA . LEU A 1 86 ? -6.476 -0.923 -0.194 1.00 98.38 86 LEU A CA 1
ATOM 669 C C . LEU A 1 86 ? -7.241 -1.128 -1.504 1.00 98.38 86 LEU A C 1
ATOM 671 O O . LEU A 1 86 ? -6.742 -1.821 -2.389 1.00 98.38 86 LEU A O 1
ATOM 675 N N . ALA A 1 87 ? -8.433 -0.544 -1.633 1.00 98.38 87 ALA A N 1
ATOM 676 C CA . ALA A 1 87 ? -9.229 -0.650 -2.851 1.00 98.38 87 ALA A CA 1
ATOM 677 C C . ALA A 1 87 ? -8.502 -0.035 -4.058 1.00 98.38 87 ALA A C 1
ATOM 679 O O . ALA A 1 87 ? -8.457 -0.652 -5.128 1.00 98.38 87 ALA A O 1
ATOM 680 N N . ASP A 1 88 ? -7.877 1.130 -3.869 1.00 98.38 88 ASP A N 1
ATOM 681 C CA . ASP A 1 88 ? -7.083 1.803 -4.900 1.00 98.38 88 ASP A CA 1
ATOM 682 C C . ASP A 1 88 ? -5.872 0.950 -5.317 1.00 98.38 88 ASP A C 1
ATOM 684 O O . ASP A 1 88 ? -5.639 0.730 -6.508 1.00 98.38 88 ASP A O 1
ATOM 688 N N . PHE A 1 89 ? -5.139 0.400 -4.341 1.00 98.62 89 PHE A N 1
ATOM 689 C CA . PHE A 1 89 ? -3.968 -0.441 -4.593 1.00 98.62 89 PHE A CA 1
ATOM 690 C C . PHE A 1 89 ? -4.323 -1.728 -5.352 1.00 98.62 89 PHE A C 1
ATOM 692 O O . PHE A 1 89 ? -3.680 -2.056 -6.350 1.00 98.62 89 PHE A O 1
ATOM 699 N N . ILE A 1 90 ? -5.373 -2.443 -4.928 1.00 98.25 90 ILE A N 1
ATOM 700 C CA . ILE A 1 90 ? -5.841 -3.658 -5.617 1.00 98.25 90 ILE A CA 1
ATOM 701 C C . ILE A 1 90 ? -6.248 -3.327 -7.055 1.00 98.25 90 ILE A C 1
ATOM 703 O O . ILE A 1 90 ? -5.852 -4.029 -7.985 1.00 98.25 90 ILE A O 1
ATOM 707 N N . SER A 1 91 ? -6.990 -2.233 -7.249 1.00 98.25 91 SER A N 1
ATOM 708 C CA . SER A 1 91 ? -7.439 -1.804 -8.577 1.00 98.25 91 SER A CA 1
ATOM 709 C C . SER A 1 91 ? -6.263 -1.538 -9.518 1.00 98.25 91 SER A C 1
ATOM 711 O O . SER A 1 91 ? -6.302 -1.941 -10.682 1.00 98.25 91 SER A O 1
ATOM 713 N N . PHE A 1 92 ? -5.198 -0.908 -9.014 1.00 98.25 92 PHE A N 1
ATOM 714 C CA . PHE A 1 92 ? -3.962 -0.706 -9.766 1.00 98.25 92 PHE A CA 1
ATOM 715 C C . PHE A 1 92 ? -3.285 -2.035 -10.131 1.00 98.25 92 PHE A C 1
ATOM 717 O O . PHE A 1 92 ? -2.976 -2.266 -11.300 1.00 98.25 92 PHE A O 1
ATOM 724 N N . VAL A 1 93 ? -3.084 -2.932 -9.160 1.00 96.88 93 VAL A N 1
ATOM 725 C CA . VAL A 1 93 ? -2.402 -4.216 -9.394 1.00 96.88 93 VAL A CA 1
ATOM 726 C C . VAL A 1 93 ? -3.166 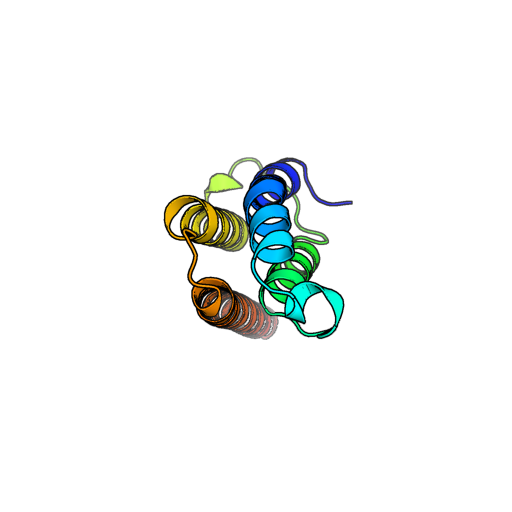-5.073 -10.407 1.00 96.88 93 VAL A C 1
ATOM 728 O O . VAL A 1 93 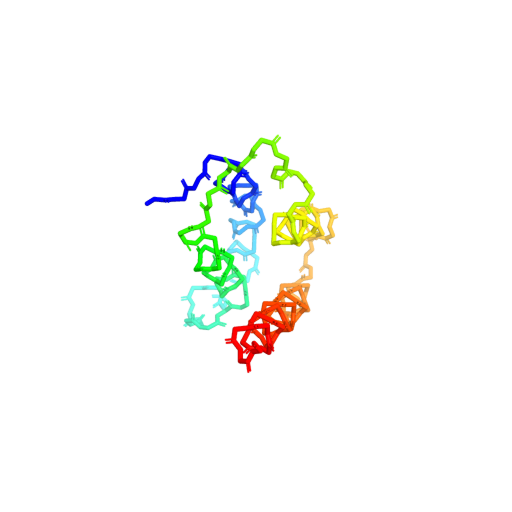? -2.563 -5.660 -11.306 1.00 96.88 93 VAL A O 1
ATOM 731 N N . ASP A 1 94 ? -4.493 -5.123 -10.308 1.00 96.75 94 ASP A N 1
ATOM 732 C CA . ASP A 1 94 ? -5.333 -5.859 -11.254 1.00 96.75 94 ASP A CA 1
ATOM 733 C C . ASP A 1 94 ? -5.291 -5.255 -12.660 1.00 96.75 94 ASP A C 1
ATOM 735 O O . ASP A 1 94 ? -5.337 -5.982 -13.658 1.00 96.75 94 ASP A O 1
ATOM 739 N N . TYR A 1 95 ? -5.195 -3.929 -12.757 1.00 96.06 95 TYR A N 1
ATOM 740 C CA . TYR A 1 95 ? -5.025 -3.237 -14.028 1.00 96.06 95 TYR A CA 1
ATOM 741 C C . TYR A 1 95 ? -3.674 -3.562 -14.680 1.00 96.06 95 TYR A C 1
ATOM 743 O O . TYR A 1 95 ? -3.640 -3.900 -15.866 1.00 96.06 95 TYR A O 1
ATOM 751 N N . GLU A 1 96 ? -2.578 -3.531 -13.918 1.00 93.81 96 GLU A N 1
ATOM 752 C CA . GLU A 1 96 ? -1.242 -3.856 -14.432 1.00 93.81 96 GLU A CA 1
ATOM 753 C C . GLU A 1 96 ? -1.143 -5.320 -14.875 1.00 93.81 96 GLU A C 1
ATOM 755 O O . GLU A 1 96 ? -0.638 -5.591 -15.966 1.00 93.81 96 GLU A O 1
ATOM 760 N N . LYS A 1 97 ? -1.718 -6.258 -14.110 1.00 91.75 97 LYS A N 1
ATOM 761 C CA . LYS A 1 97 ? -1.803 -7.677 -14.503 1.00 91.75 97 LYS A CA 1
ATOM 762 C C . LYS A 1 97 ? -2.529 -7.851 -15.837 1.00 91.75 97 LYS A C 1
ATOM 764 O O . LYS A 1 97 ? -1.986 -8.436 -16.768 1.00 91.75 97 LYS A O 1
ATOM 769 N N . LYS A 1 98 ? -3.720 -7.256 -15.980 1.00 93.56 98 LYS A N 1
ATOM 770 C CA . LYS A 1 98 ? -4.485 -7.305 -17.240 1.00 93.56 98 LYS A CA 1
ATOM 771 C C . LYS A 1 98 ? -3.704 -6.706 -18.411 1.00 93.56 98 LYS A C 1
ATOM 773 O O . LYS A 1 98 ? -3.802 -7.199 -19.532 1.00 93.56 98 LYS A O 1
ATOM 778 N N . ARG A 1 99 ? -2.940 -5.634 -18.179 1.00 92.75 99 ARG A N 1
ATOM 779 C CA . ARG A 1 99 ? -2.089 -5.017 -19.208 1.00 92.75 99 ARG A CA 1
ATOM 780 C C . ARG A 1 99 ? -0.929 -5.907 -19.626 1.00 92.75 99 ARG A C 1
ATOM 782 O O . ARG A 1 99 ? -0.627 -5.935 -20.818 1.00 92.75 99 ARG A O 1
ATOM 789 N N . ALA A 1 100 ? -0.294 -6.596 -18.683 1.00 88.44 100 ALA A N 1
ATOM 790 C CA . ALA A 1 100 ? 0.769 -7.552 -18.968 1.00 88.44 100 ALA A CA 1
ATOM 791 C C . ALA A 1 100 ? 0.239 -8.725 -19.813 1.00 88.44 100 ALA A C 1
ATOM 793 O O . ALA A 1 100 ? 0.744 -8.952 -20.913 1.00 88.44 100 ALA A O 1
ATOM 794 N N . ASP A 1 101 ? -0.872 -9.345 -19.399 1.00 90.88 101 ASP A N 1
ATOM 795 C CA . ASP A 1 101 ? -1.504 -10.468 -20.112 1.00 90.88 101 ASP A CA 1
ATOM 796 C C . ASP A 1 101 ? -1.868 -10.127 -21.569 1.00 90.88 101 ASP A C 1
ATOM 798 O O . ASP A 1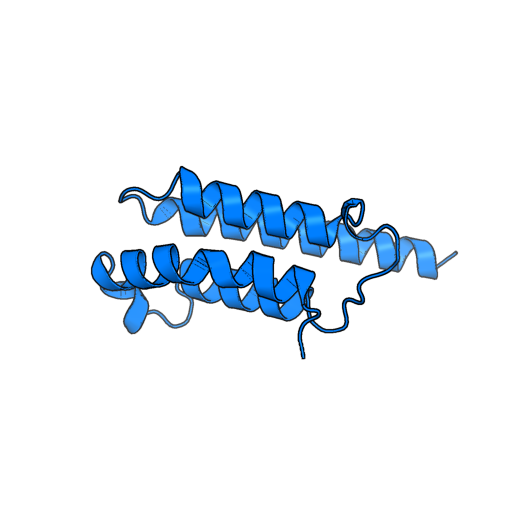 101 ? -1.801 -10.968 -22.468 1.00 90.88 101 ASP A O 1
ATOM 802 N N . LEU A 1 102 ? -2.295 -8.885 -21.828 1.00 91.19 102 LEU A N 1
ATOM 803 C CA . LEU A 1 102 ? -2.632 -8.414 -23.176 1.00 91.19 102 LEU A CA 1
ATOM 804 C C . LEU A 1 102 ? -1.402 -8.190 -24.064 1.00 91.19 102 LEU A C 1
ATOM 806 O O . LEU A 1 102 ? -1.534 -8.226 -25.289 1.00 91.19 102 LEU A O 1
ATOM 810 N N . ARG A 1 103 ? -0.231 -7.923 -23.474 1.00 86.19 103 ARG A N 1
ATOM 811 C CA . ARG A 1 103 ? 1.033 -7.765 -24.208 1.00 86.19 103 ARG A CA 1
ATOM 812 C C . ARG A 1 103 ? 1.643 -9.114 -24.567 1.00 86.19 103 ARG A C 1
ATOM 814 O O . ARG A 1 103 ? 2.136 -9.243 -25.676 1.00 86.19 103 ARG A O 1
ATOM 821 N N . GLU A 1 104 ? 1.551 -10.105 -23.682 1.00 83.50 104 GLU A N 1
ATOM 822 C CA . GLU A 1 104 ? 2.079 -11.459 -23.917 1.00 83.50 104 GLU A CA 1
ATOM 823 C C . GLU A 1 104 ? 1.306 -12.246 -24.990 1.00 83.50 104 GLU A C 1
ATOM 825 O O . GLU A 1 104 ? 1.837 -13.177 -25.585 1.00 83.50 104 GLU A O 1
ATOM 830 N N . LYS A 1 105 ? 0.049 -11.872 -25.265 1.00 78.25 105 LYS A N 1
ATOM 831 C CA . LYS A 1 105 ? -0.799 -12.498 -26.298 1.00 78.25 105 LYS A CA 1
ATOM 832 C C . LYS A 1 105 ? -0.585 -11.952 -27.722 1.00 78.25 105 LYS A C 1
ATOM 834 O O . LYS A 1 105 ? -1.357 -12.316 -28.609 1.00 78.25 105 LYS A O 1
ATOM 839 N N . ARG A 1 106 ? 0.384 -11.058 -27.941 1.00 56.97 106 ARG A N 1
ATOM 840 C CA . ARG A 1 106 ? 0.718 -10.462 -29.249 1.00 56.97 106 ARG A CA 1
ATOM 841 C C . ARG A 1 106 ? 2.063 -10.963 -29.744 1.00 56.97 106 ARG A C 1
ATOM 843 O O . ARG A 1 106 ? 2.155 -11.181 -30.969 1.00 56.97 106 ARG A O 1
#

Secondary structure (DSSP, 8-state):
---HHHHHHHHTTHHHHHHHHHH-THHHH-TT-HHHHHHHHHHHHTTT----TTGGG-HHHHHHHHHHHHHHHH-SS-THHHHHHHHHHHHHHHHHHHHHHHHHT-

Radius of gyration: 14.61 Å; chains: 1; bounding box: 30×24×48 Å